Protein AF-A0A2T5D9C4-F1 (afdb_monomer)

Radius of gyration: 13.17 Å; Cα contacts (8 Å, |Δi|>4): 40; chains: 1; bounding box: 30×32×32 Å

Foldseek 3Di:
DDLVVLLVLLLVLLVVVVVVDPPVPDFLVSSCVSSVHDSVSVVVQAVTVVRSVVVNVVVVVVVVVVVVPPD

Organism: Enterococcus mundtii (NCBI:txid53346)

Secondary structure (DSSP, 8-state):
--HHHHHHHHHHHHHHHHHHS-GGG--HHHHHHHHT--HHHHHTT-SSHHHHHHHHHHHHHHHHHHHTT--

Nearest PDB structures (foldseek):
  3qkx-assembly1_A  TM=8.494E-01  e=4.857E-03  Haemophilus influenzae
  2jj7-assembly1_A  TM=8.996E-01  e=2.616E-02  Bacillus cereus
  3vuq-assembly1_A  TM=8.061E-01  e=1.166E-02  Thermus thermophilus HB8
  2jj7-assembly1_B  TM=9.180E-01  e=3.202E-02  Bacillus cereus
  3bni-assembly1_A  TM=9.228E-01  e=3.918E-02  Streptomyces coelicolor A3(2)

Sequence (71 aa):
M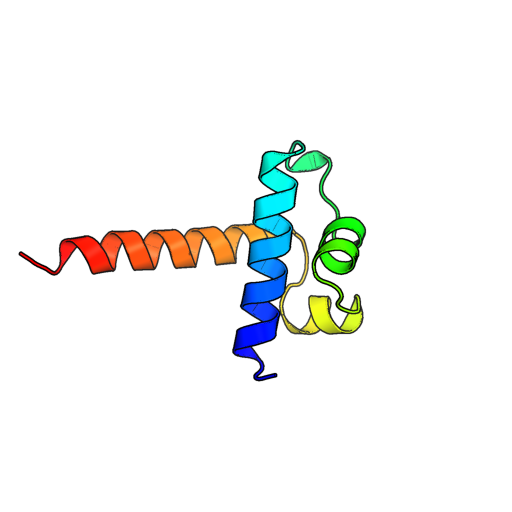SNHDVKKIIENAFLRLLQERSYEQITVSTIVENAFVSRTTFYNYFKNKDDVLLSVLDDFYQNLISSKKRI

Solvent-accessible surface area (backbone atoms only — not comparable to full-atom values): 4187 Å² total; per-residue (Å²): 132,57,78,70,54,55,55,52,41,44,45,53,26,44,54,54,48,56,76,76,44,59,72,85,79,59,46,65,67,62,32,28,64,66,38,75,48,50,68,71,61,46,56,75,76,31,92,51,65,64,52,43,52,51,49,51,50,51,54,51,51,52,52,54,56,59,63,68,70,79,117

pLDDT: mean 92.2, std 12.96, range [41.91, 98.62]

InterPro domains:
  IPR001647 DNA-binding HTH domain, TetR-type [PF00440] (15-55)
  IPR001647 DNA-binding HTH domain, TetR-type [PR00455] (10-23)
  IPR001647 DNA-binding HTH domain, TetR-type [PR00455] (31-54)
  IPR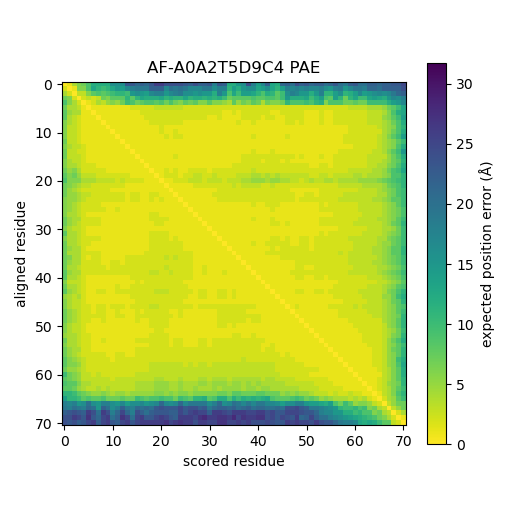001647 DNA-binding HTH domain, TetR-type [PS50977] (4-64)
  IPR009057 Homedomain-like superfamily [SSF46689] (5-65)
  IPR023772 DNA-binding HTH domain, TetR-type, conserved site [PS01081] (22-53)
  IPR050624 Nucleoid occlusion factor SlmA/HTH-type transcriptional regulator [PTHR43479] (7-70)

Structure (mmCIF, N/CA/C/O backbone):
data_AF-A0A2T5D9C4-F1
#
_entry.id   AF-A0A2T5D9C4-F1
#
loop_
_atom_site.group_PDB
_atom_site.id
_atom_site.type_symbol
_atom_site.label_atom_id
_atom_site.label_alt_id
_atom_site.label_comp_id
_atom_site.label_asym_id
_atom_site.label_entity_id
_atom_site.label_seq_id
_atom_site.pdbx_PDB_ins_code
_atom_site.Cartn_x
_atom_site.Cartn_y
_atom_site.Cartn_z
_atom_site.occupancy
_atom_site.B_iso_or_equiv
_atom_site.auth_seq_id
_atom_site.auth_comp_id
_atom_site.auth_asym_id
_atom_site.auth_atom_id
_atom_site.pdbx_PDB_model_num
ATOM 1 N N . MET A 1 1 ? 10.589 -15.698 -0.639 1.00 53.47 1 MET A N 1
ATOM 2 C CA . MET A 1 1 ? 9.357 -15.054 -0.139 1.00 53.47 1 MET A CA 1
ATOM 3 C C . MET A 1 1 ? 8.219 -15.571 -0.992 1.00 53.47 1 MET A C 1
ATOM 5 O O . MET A 1 1 ? 8.364 -15.573 -2.211 1.00 53.47 1 MET A O 1
ATOM 9 N N . SER A 1 2 ? 7.171 -16.113 -0.385 1.00 65.69 2 SER A N 1
ATOM 10 C CA . SER A 1 2 ? 5.986 -16.559 -1.121 1.00 65.69 2 SER A CA 1
ATOM 11 C C . SER A 1 2 ? 5.194 -15.342 -1.624 1.00 65.69 2 SER A C 1
ATOM 13 O O . SER A 1 2 ? 5.330 -14.249 -1.072 1.00 65.69 2 SER A O 1
ATOM 15 N N . ASN A 1 3 ? 4.354 -15.510 -2.654 1.00 65.50 3 ASN A N 1
ATOM 16 C CA . ASN A 1 3 ? 3.523 -14.406 -3.161 1.00 65.50 3 ASN A CA 1
ATOM 17 C C . ASN A 1 3 ? 2.633 -13.791 -2.060 1.00 65.50 3 ASN A C 1
ATOM 19 O O . ASN A 1 3 ? 2.386 -12.589 -2.039 1.00 65.50 3 ASN A O 1
ATOM 23 N N . HIS A 1 4 ? 2.187 -14.603 -1.101 1.00 71.50 4 HIS A N 1
ATOM 24 C CA . HIS A 1 4 ? 1.371 -14.144 0.020 1.00 71.50 4 HIS A CA 1
ATOM 25 C C . HIS A 1 4 ? 2.133 -13.188 0.960 1.00 71.50 4 HIS A C 1
ATOM 27 O O . HIS A 1 4 ? 1.552 -12.236 1.483 1.00 71.50 4 HIS A O 1
ATOM 33 N N . ASP A 1 5 ? 3.443 -13.386 1.130 1.00 88.62 5 ASP A N 1
ATOM 34 C CA . ASP A 1 5 ? 4.259 -12.580 2.046 1.00 88.62 5 ASP A CA 1
ATOM 35 C C . ASP A 1 5 ? 4.400 -11.134 1.557 1.00 88.62 5 ASP A C 1
ATOM 37 O O . ASP A 1 5 ? 4.338 -10.194 2.346 1.00 88.62 5 ASP A O 1
ATOM 41 N N . VAL A 1 6 ? 4.539 -10.939 0.242 1.00 94.62 6 VAL A N 1
ATOM 42 C CA . VAL A 1 6 ? 4.714 -9.606 -0.355 1.00 94.62 6 VAL A CA 1
ATOM 43 C C . VAL A 1 6 ? 3.443 -8.771 -0.230 1.00 94.62 6 VAL A C 1
ATOM 45 O O . VAL A 1 6 ? 3.519 -7.595 0.131 1.00 94.62 6 VAL A O 1
ATOM 48 N N . LYS A 1 7 ? 2.274 -9.385 -0.455 1.00 96.31 7 LYS A N 1
ATOM 49 C CA . LYS A 1 7 ? 0.972 -8.736 -0.258 1.00 96.31 7 LYS A CA 1
ATOM 50 C C . LYS A 1 7 ? 0.862 -8.158 1.160 1.00 96.31 7 LYS A C 1
ATOM 52 O O . LYS A 1 7 ? 0.597 -6.969 1.326 1.00 96.31 7 LYS A O 1
ATOM 57 N N . LYS A 1 8 ? 1.174 -8.975 2.172 1.00 96.56 8 LYS A N 1
ATOM 58 C CA . LYS A 1 8 ? 1.144 -8.580 3.589 1.00 96.56 8 LYS A CA 1
ATOM 59 C C . LYS A 1 8 ? 2.167 -7.499 3.931 1.00 96.56 8 LYS A C 1
ATOM 61 O O . LYS A 1 8 ? 1.887 -6.631 4.754 1.00 96.56 8 LYS A O 1
ATOM 66 N N . ILE A 1 9 ? 3.351 -7.525 3.321 1.00 97.81 9 ILE A N 1
ATOM 67 C CA . ILE A 1 9 ? 4.366 -6.477 3.514 1.00 97.81 9 ILE A CA 1
ATOM 68 C C . ILE A 1 9 ? 3.842 -5.121 3.030 1.00 97.81 9 ILE A C 1
ATOM 70 O O . ILE A 1 9 ? 3.960 -4.131 3.754 1.00 97.81 9 ILE A O 1
ATOM 74 N N . ILE A 1 10 ? 3.215 -5.086 1.852 1.00 98.44 10 ILE A N 1
ATOM 75 C CA . ILE A 1 10 ? 2.629 -3.865 1.286 1.00 98.44 10 ILE A CA 1
ATOM 76 C C . ILE A 1 10 ? 1.482 -3.347 2.168 1.00 98.44 10 ILE A C 1
ATOM 78 O O . ILE A 1 10 ? 1.465 -2.163 2.502 1.00 98.44 10 ILE A O 1
ATOM 82 N N . GLU A 1 11 ? 0.567 -4.221 2.602 1.00 98.12 11 GLU A N 1
ATOM 83 C CA . GLU A 1 11 ? -0.539 -3.865 3.509 1.00 98.12 11 GLU A CA 1
ATOM 84 C C . GLU A 1 11 ? -0.033 -3.280 4.834 1.00 98.12 11 GLU A C 1
ATOM 86 O O . GLU A 1 11 ? -0.512 -2.242 5.289 1.00 98.12 11 GLU A O 1
ATOM 91 N N . ASN A 1 12 ? 0.986 -3.900 5.434 1.00 98.00 12 ASN A N 1
ATOM 92 C CA . ASN A 1 12 ? 1.575 -3.420 6.681 1.00 98.00 12 ASN A CA 1
ATOM 93 C C . ASN A 1 12 ? 2.289 -2.073 6.511 1.00 98.00 12 ASN A C 1
ATOM 95 O O . ASN A 1 12 ? 2.230 -1.238 7.412 1.00 98.00 12 ASN A O 1
ATOM 99 N N . ALA A 1 13 ? 2.976 -1.842 5.389 1.00 98.38 13 ALA A N 1
ATOM 100 C CA . ALA A 1 13 ? 3.580 -0.542 5.098 1.00 98.38 13 ALA A CA 1
ATOM 101 C C . ALA A 1 13 ? 2.507 0.543 4.923 1.00 98.38 13 ALA A C 1
ATOM 103 O O . ALA A 1 13 ? 2.635 1.637 5.470 1.00 98.38 13 ALA A O 1
ATOM 104 N N . PHE A 1 14 ? 1.419 0.221 4.222 1.00 98.56 14 PHE A N 1
ATOM 105 C CA . PHE A 1 14 ? 0.279 1.118 4.053 1.00 98.56 14 PHE A CA 1
ATOM 106 C C . PHE A 1 14 ? -0.397 1.467 5.390 1.00 98.56 14 PHE A C 1
ATOM 108 O O . PHE A 1 14 ? -0.644 2.642 5.657 1.00 98.56 14 PHE A O 1
ATOM 115 N N . LEU A 1 15 ? -0.615 0.482 6.268 1.00 98.25 15 LEU A N 1
ATOM 116 C CA . LEU A 1 15 ? -1.162 0.699 7.613 1.00 98.25 15 LEU A CA 1
ATOM 117 C C . LEU A 1 15 ? -0.271 1.595 8.483 1.00 98.25 15 LEU A C 1
ATOM 119 O O . LEU A 1 15 ? -0.793 2.457 9.185 1.00 98.25 15 LEU A O 1
ATOM 123 N N . ARG A 1 16 ? 1.059 1.436 8.423 1.00 98.31 16 ARG A N 1
ATOM 124 C CA . ARG A 1 16 ? 1.993 2.338 9.125 1.00 98.31 16 ARG A CA 1
ATOM 125 C C . ARG A 1 16 ? 1.881 3.767 8.606 1.00 98.31 16 ARG A C 1
ATOM 127 O O . ARG A 1 16 ? 1.780 4.694 9.397 1.00 98.31 16 ARG A O 1
ATOM 134 N N . LEU A 1 17 ? 1.823 3.945 7.286 1.00 98.44 17 LEU A N 1
ATOM 135 C CA . LEU A 1 17 ? 1.658 5.272 6.693 1.00 98.44 17 LEU A CA 1
ATOM 136 C C . LEU A 1 17 ? 0.345 5.935 7.133 1.00 98.44 17 LEU A C 1
ATOM 138 O O . LEU A 1 17 ? 0.353 7.122 7.443 1.00 98.44 17 LEU A O 1
ATOM 142 N N . LEU A 1 18 ? -0.751 5.178 7.237 1.00 98.06 18 LEU A N 1
ATOM 143 C CA . LEU A 1 18 ? -2.035 5.682 7.744 1.00 98.06 18 LEU A CA 1
ATOM 144 C C . LEU A 1 18 ? -1.987 6.150 9.208 1.00 98.06 18 LEU A C 1
ATOM 146 O O . LEU A 1 18 ? -2.818 6.962 9.605 1.00 98.06 18 LEU A O 1
ATOM 150 N N . GLN A 1 19 ? -1.040 5.663 10.014 1.00 97.56 19 GLN A N 1
ATOM 151 C CA . GLN A 1 19 ? -0.842 6.154 11.384 1.00 97.56 19 GLN A CA 1
ATOM 152 C C . GLN A 1 19 ? -0.131 7.514 11.423 1.00 97.56 19 GLN A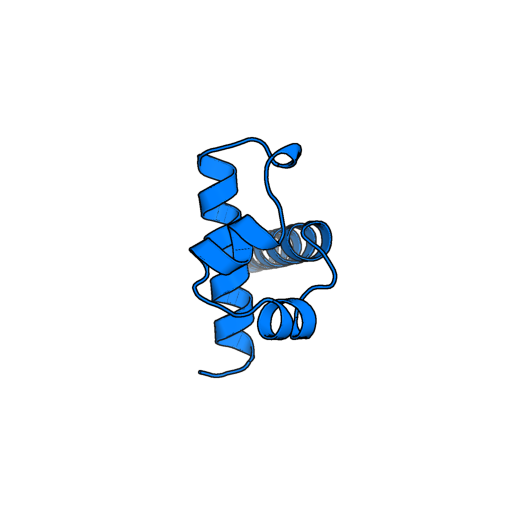 C 1
ATOM 154 O O . GLN A 1 19 ? -0.254 8.239 12.406 1.00 97.56 19 GLN A O 1
ATOM 159 N N . GLU A 1 20 ? 0.611 7.862 10.372 1.00 97.44 20 GLU A N 1
ATOM 160 C CA . GLU A 1 20 ? 1.456 9.060 10.325 1.00 97.44 20 GLU A CA 1
ATOM 161 C C . GLU A 1 20 ? 0.829 10.222 9.550 1.00 97.44 20 GLU A C 1
ATOM 163 O O . GLU A 1 20 ? 1.165 11.380 9.799 1.00 97.44 20 GLU A O 1
ATOM 168 N N . ARG A 1 21 ? -0.019 9.931 8.556 1.00 96.75 21 ARG A N 1
ATOM 169 C CA . ARG A 1 21 ? -0.528 10.932 7.608 1.00 96.75 21 ARG A CA 1
ATOM 170 C C . ARG A 1 21 ? -1.898 10.556 7.050 1.00 96.75 21 ARG A C 1
ATOM 172 O O . ARG A 1 21 ? -2.307 9.398 7.119 1.00 96.75 21 ARG A O 1
ATOM 179 N N . SER A 1 22 ? -2.603 11.533 6.474 1.00 97.88 22 SER A N 1
ATOM 180 C CA . SER A 1 22 ? -3.929 11.281 5.900 1.00 97.88 22 SER A CA 1
ATOM 181 C C . SER A 1 22 ? -3.837 10.375 4.669 1.00 97.88 22 SER A C 1
ATOM 183 O O . SER A 1 22 ? -2.832 10.362 3.952 1.00 97.88 22 SER A O 1
ATOM 185 N N . TYR A 1 23 ? -4.906 9.629 4.395 1.00 98.06 23 TYR A N 1
ATOM 186 C CA . TYR A 1 23 ? -4.978 8.712 3.257 1.00 98.06 23 TYR A CA 1
ATOM 187 C C . TYR A 1 23 ? -4.704 9.407 1.911 1.00 98.06 23 TYR A C 1
ATOM 189 O O . TYR A 1 23 ? -4.059 8.842 1.023 1.00 98.06 23 TYR A O 1
ATOM 197 N N . GLU A 1 24 ? -5.144 10.655 1.756 1.00 98.12 24 GLU A N 1
ATOM 198 C CA . GLU A 1 24 ? -4.953 11.466 0.551 1.00 98.12 24 GLU A CA 1
ATOM 199 C C . GLU A 1 24 ? -3.466 11.714 0.276 1.00 98.12 24 GLU A C 1
ATOM 201 O O . GLU A 1 24 ? -3.048 11.670 -0.881 1.00 98.12 24 GLU A O 1
ATOM 206 N N . GLN A 1 25 ? -2.661 11.891 1.330 1.00 98.25 25 GLN A N 1
ATOM 207 C CA . GLN A 1 25 ? -1.217 12.133 1.249 1.00 98.25 25 GLN A CA 1
ATOM 208 C C . GLN A 1 25 ? -0.410 10.867 0.924 1.00 98.25 25 GLN A C 1
ATOM 210 O O . GLN A 1 25 ? 0.764 10.955 0.558 1.00 98.25 25 GLN A O 1
ATOM 215 N N . ILE A 1 26 ? -1.012 9.684 1.057 1.00 98.56 26 ILE A N 1
ATOM 216 C CA . ILE A 1 26 ? -0.359 8.414 0.742 1.00 98.56 26 ILE A CA 1
ATOM 217 C C . ILE A 1 26 ? -0.383 8.187 -0.771 1.00 98.56 26 ILE A C 1
ATOM 219 O O . ILE A 1 26 ? -1.419 8.309 -1.432 1.00 98.56 26 ILE A O 1
ATOM 223 N N . THR A 1 27 ? 0.769 7.805 -1.318 1.00 98.62 27 THR A N 1
ATOM 224 C CA . THR A 1 27 ? 0.955 7.461 -2.733 1.00 98.62 27 THR A CA 1
ATOM 225 C C . THR A 1 27 ? 1.534 6.056 -2.878 1.00 98.62 27 THR A C 1
ATOM 227 O O . THR A 1 27 ? 2.140 5.523 -1.947 1.00 98.62 27 THR A O 1
ATOM 230 N N . VAL A 1 28 ? 1.420 5.467 -4.072 1.00 98.50 28 VAL A N 1
ATOM 231 C CA . VAL A 1 28 ? 2.092 4.193 -4.381 1.00 98.50 28 VAL A CA 1
ATOM 232 C C . VAL A 1 28 ? 3.599 4.299 -4.127 1.00 98.50 28 VAL A C 1
ATOM 234 O O . VAL A 1 28 ? 4.169 3.388 -3.542 1.00 98.50 28 VAL A O 1
ATOM 237 N N . SER A 1 29 ? 4.235 5.425 -4.474 1.00 98.56 29 SER A N 1
ATOM 238 C CA . SER A 1 29 ? 5.665 5.669 -4.220 1.00 98.56 29 SER A CA 1
ATOM 239 C C . SER A 1 29 ? 6.022 5.523 -2.744 1.00 98.56 29 SER A C 1
ATOM 241 O O . SER A 1 29 ? 6.880 4.719 -2.396 1.00 98.56 29 SER A O 1
ATOM 243 N N . THR A 1 30 ? 5.299 6.229 -1.871 1.00 98.44 30 THR A N 1
ATOM 244 C CA . THR A 1 30 ? 5.561 6.180 -0.429 1.00 98.44 30 THR A CA 1
ATOM 245 C C . THR A 1 30 ? 5.305 4.788 0.141 1.00 98.44 30 THR A C 1
ATOM 247 O O . THR A 1 30 ? 6.038 4.349 1.022 1.00 98.44 30 THR A O 1
ATOM 250 N N . ILE A 1 31 ? 4.307 4.060 -0.378 1.00 98.56 31 ILE A N 1
ATOM 251 C CA . ILE A 1 31 ? 4.033 2.682 0.050 1.00 98.56 31 ILE A CA 1
ATOM 252 C C . ILE A 1 31 ? 5.202 1.769 -0.320 1.00 98.56 31 ILE A C 1
ATOM 254 O O . ILE A 1 31 ? 5.701 1.053 0.544 1.00 98.56 31 ILE A O 1
ATOM 258 N N . VAL A 1 32 ? 5.659 1.792 -1.577 1.00 98.38 32 VAL A N 1
ATOM 259 C CA . VAL A 1 32 ? 6.716 0.874 -2.034 1.00 98.38 32 VAL A CA 1
ATOM 260 C C . VAL A 1 32 ? 8.072 1.164 -1.394 1.00 98.38 32 VAL A C 1
ATOM 262 O O . VAL A 1 32 ? 8.812 0.224 -1.110 1.00 98.38 32 VAL A O 1
ATOM 265 N N . GLU A 1 33 ? 8.359 2.433 -1.093 1.00 98.25 33 GLU A N 1
ATOM 266 C CA . GLU A 1 33 ? 9.541 2.848 -0.328 1.00 98.25 33 GLU A CA 1
ATOM 267 C C . GLU A 1 33 ? 9.523 2.263 1.091 1.00 98.25 33 GLU A C 1
ATOM 269 O O . GLU A 1 33 ? 10.510 1.677 1.525 1.00 98.25 33 GLU A O 1
ATOM 274 N N . ASN A 1 34 ? 8.384 2.342 1.787 1.00 98.00 34 ASN A N 1
ATOM 275 C CA . ASN A 1 34 ? 8.240 1.824 3.154 1.00 98.00 34 ASN A CA 1
ATOM 276 C C . ASN A 1 34 ? 8.093 0.294 3.215 1.00 98.00 34 ASN A C 1
ATOM 278 O O . ASN A 1 34 ? 8.393 -0.325 4.234 1.00 98.00 34 ASN A O 1
ATOM 282 N N . ALA A 1 35 ? 7.630 -0.324 2.129 1.00 97.62 35 ALA A N 1
ATOM 283 C CA . ALA A 1 35 ? 7.528 -1.772 1.981 1.00 97.62 35 ALA A CA 1
ATOM 284 C C . ALA A 1 35 ? 8.838 -2.422 1.501 1.00 97.62 35 ALA A C 1
ATOM 286 O O . ALA A 1 35 ? 8.932 -3.648 1.514 1.00 97.62 35 ALA A O 1
ATOM 287 N N 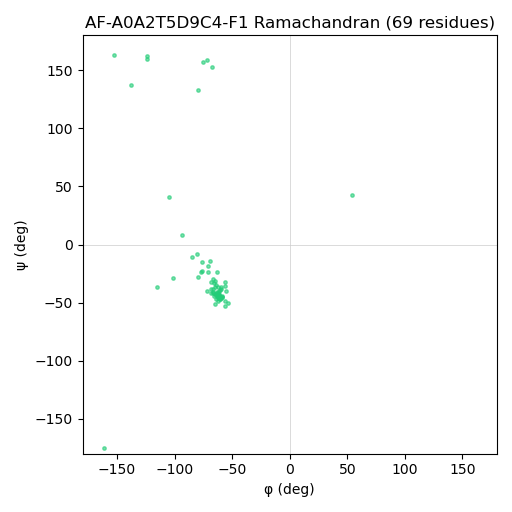. PHE A 1 36 ? 9.830 -1.633 1.070 1.00 97.25 36 PHE A N 1
ATOM 288 C CA . PHE A 1 36 ? 11.077 -2.109 0.458 1.00 97.25 36 PHE A CA 1
ATOM 289 C C . PHE A 1 36 ? 10.843 -3.039 -0.746 1.00 97.25 36 PHE A C 1
ATOM 291 O O . PHE A 1 36 ? 11.512 -4.061 -0.913 1.00 97.25 36 PHE A O 1
ATOM 298 N N . VAL A 1 37 ? 9.886 -2.679 -1.607 1.00 97.00 37 VAL A N 1
ATOM 299 C CA . VAL A 1 37 ? 9.565 -3.417 -2.841 1.00 97.00 37 VAL A CA 1
ATOM 300 C C . VAL A 1 37 ? 9.660 -2.513 -4.065 1.00 97.00 37 VAL A C 1
ATOM 302 O O . VAL A 1 37 ? 9.586 -1.292 -3.972 1.00 97.00 37 VAL A O 1
ATOM 305 N N . SER A 1 38 ? 9.803 -3.103 -5.253 1.00 97.69 38 SER A N 1
ATOM 306 C CA . SER A 1 38 ? 9.738 -2.328 -6.495 1.00 97.69 38 SER A CA 1
ATOM 307 C C . SER A 1 38 ? 8.292 -1.941 -6.839 1.00 97.69 38 SER A C 1
ATOM 309 O O . SER A 1 38 ? 7.344 -2.631 -6.455 1.00 97.69 38 SER A O 1
ATOM 311 N N . ARG A 1 39 ? 8.100 -0.884 -7.643 1.00 97.75 39 ARG A N 1
ATOM 312 C CA . ARG A 1 39 ? 6.774 -0.557 -8.203 1.00 97.75 39 ARG A CA 1
ATOM 313 C C . ARG A 1 39 ? 6.213 -1.691 -9.060 1.00 97.75 39 ARG A C 1
ATOM 315 O O . ARG A 1 39 ? 5.026 -1.969 -8.976 1.00 97.75 39 ARG A O 1
ATOM 322 N N . THR A 1 40 ? 7.054 -2.373 -9.839 1.00 97.69 40 THR A N 1
ATOM 323 C CA . THR A 1 40 ? 6.644 -3.555 -10.615 1.00 97.69 40 THR A CA 1
ATOM 324 C C . THR A 1 40 ? 6.101 -4.641 -9.695 1.00 97.69 40 THR A C 1
ATOM 326 O O . THR A 1 40 ? 5.036 -5.191 -9.945 1.00 97.69 40 THR A O 1
ATOM 329 N N . THR A 1 41 ? 6.795 -4.901 -8.585 1.00 96.50 41 THR A N 1
ATOM 330 C CA . THR A 1 41 ? 6.334 -5.839 -7.561 1.00 96.50 41 THR A CA 1
ATOM 331 C C . THR A 1 41 ? 4.994 -5.397 -6.987 1.00 96.50 41 THR A C 1
ATOM 333 O O . THR A 1 41 ? 4.103 -6.226 -6.915 1.00 96.50 41 THR A O 1
ATOM 336 N N . PHE A 1 42 ? 4.813 -4.119 -6.640 1.00 98.25 42 PHE A N 1
ATOM 337 C CA . PHE A 1 42 ? 3.525 -3.601 -6.163 1.00 98.25 42 PHE A CA 1
ATOM 338 C C . PHE A 1 42 ? 2.393 -3.848 -7.164 1.00 98.25 42 PHE A C 1
ATOM 340 O O . PHE A 1 42 ? 1.362 -4.405 -6.790 1.00 98.25 42 PHE A O 1
ATOM 347 N N . TYR A 1 43 ? 2.610 -3.511 -8.438 1.00 97.56 43 TYR A N 1
ATOM 348 C CA . TYR A 1 43 ? 1.595 -3.652 -9.482 1.00 9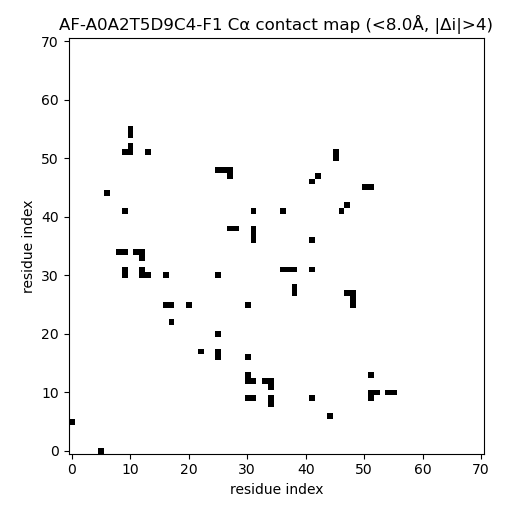7.56 43 TYR A CA 1
ATOM 349 C C . TYR A 1 43 ? 1.260 -5.106 -9.841 1.00 97.56 43 TYR A C 1
ATOM 351 O O . TYR A 1 43 ? 0.213 -5.351 -10.436 1.00 97.56 43 TYR A O 1
ATOM 359 N N . ASN A 1 44 ? 2.074 -6.081 -9.422 1.00 96.75 44 ASN A N 1
ATOM 360 C CA . ASN A 1 44 ? 1.705 -7.497 -9.499 1.00 96.75 44 ASN A CA 1
ATOM 361 C C . ASN A 1 44 ? 0.605 -7.887 -8.491 1.00 96.75 44 ASN A C 1
ATOM 363 O O . ASN A 1 44 ? -0.022 -8.929 -8.670 1.00 96.75 44 ASN A O 1
ATOM 367 N N . TYR A 1 45 ? 0.377 -7.086 -7.442 1.00 97.06 45 TYR A N 1
ATOM 368 C CA . TYR A 1 45 ? -0.612 -7.362 -6.388 1.00 97.06 45 TYR A CA 1
ATOM 369 C C . TYR A 1 45 ? -1.754 -6.348 -6.343 1.00 97.06 45 TYR A C 1
ATOM 371 O O . TYR A 1 45 ? -2.886 -6.732 -6.064 1.00 97.06 45 TYR A O 1
ATOM 379 N N . PHE A 1 46 ? -1.472 -5.070 -6.604 1.00 98.12 46 PHE A N 1
ATOM 380 C CA . PHE A 1 46 ? -2.424 -3.973 -6.425 1.00 98.12 46 PHE A CA 1
ATOM 381 C C . PHE A 1 46 ? -2.344 -2.990 -7.590 1.00 98.12 46 PHE A C 1
ATOM 383 O O . PHE A 1 46 ? -1.251 -2.605 -8.003 1.00 98.12 46 PHE A O 1
ATOM 390 N N . LYS A 1 47 ? -3.483 -2.523 -8.107 1.00 98.19 47 LYS A N 1
ATOM 391 C CA . LYS A 1 47 ? -3.500 -1.551 -9.214 1.00 98.19 47 LYS A CA 1
ATOM 392 C C . LYS A 1 47 ? -3.245 -0.127 -8.727 1.00 98.19 47 LYS A C 1
ATOM 394 O O . LYS A 1 47 ? -2.751 0.699 -9.488 1.00 98.19 47 LYS A O 1
ATOM 399 N N . ASN A 1 48 ? -3.599 0.178 -7.482 1.00 98.44 48 ASN A N 1
ATOM 400 C CA . ASN A 1 48 ? -3.460 1.495 -6.858 1.00 98.44 48 ASN A CA 1
ATOM 401 C C . ASN A 1 48 ? -3.533 1.369 -5.319 1.00 98.44 48 ASN A C 1
ATOM 403 O O . ASN A 1 48 ? -3.565 0.264 -4.782 1.00 98.44 48 ASN A O 1
ATOM 407 N N . LYS A 1 49 ? -3.530 2.499 -4.597 1.00 98.06 49 LYS A N 1
ATOM 408 C CA . LYS A 1 49 ? -3.619 2.513 -3.124 1.00 98.06 49 LYS A CA 1
ATOM 409 C C . LYS A 1 49 ? -5.002 2.115 -2.586 1.00 98.06 49 LYS A C 1
ATOM 411 O O . LYS A 1 49 ? -5.097 1.666 -1.448 1.00 98.06 49 LYS A O 1
ATOM 416 N N . ASP A 1 50 ? -6.051 2.274 -3.382 1.00 98.50 50 ASP A N 1
ATOM 417 C CA . ASP A 1 50 ? -7.434 1.958 -3.019 1.00 98.50 50 ASP A CA 1
ATOM 418 C C . ASP A 1 50 ? -7.603 0.436 -2.953 1.00 98.50 50 ASP A C 1
ATOM 420 O O . ASP A 1 50 ? -8.181 -0.079 -2.001 1.00 98.50 50 ASP A O 1
ATOM 424 N N . ASP A 1 51 ? -6.986 -0.296 -3.886 1.00 98.56 51 ASP A N 1
ATOM 425 C CA . ASP A 1 51 ? -6.921 -1.761 -3.849 1.00 98.56 51 ASP A CA 1
ATOM 426 C C . ASP A 1 51 ? -6.219 -2.272 -2.575 1.00 98.56 51 ASP A C 1
ATOM 428 O O . ASP A 1 51 ? -6.624 -3.286 -2.004 1.00 98.56 51 ASP A O 1
ATOM 432 N N . VAL A 1 52 ? -5.183 -1.567 -2.096 1.00 98.44 52 VAL A N 1
ATOM 433 C CA . VAL A 1 52 ? -4.506 -1.912 -0.830 1.00 98.44 52 VAL A CA 1
ATOM 434 C C . VAL A 1 52 ? -5.454 -1.709 0.350 1.00 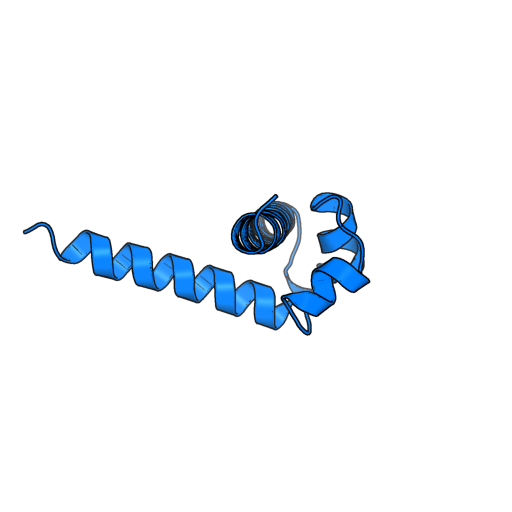98.44 52 VAL A C 1
ATOM 436 O O . VAL A 1 52 ? -5.548 -2.577 1.217 1.00 98.44 52 VAL A O 1
ATOM 439 N N . LEU A 1 53 ? -6.185 -0.591 0.371 1.00 98.38 53 LEU A N 1
ATOM 440 C CA . LEU A 1 53 ? -7.173 -0.302 1.408 1.00 98.38 53 LEU A CA 1
ATOM 441 C C . LEU A 1 53 ? -8.282 -1.360 1.441 1.00 98.38 53 LEU A C 1
ATOM 443 O O . LEU A 1 53 ? -8.593 -1.869 2.516 1.00 98.38 53 LEU A O 1
ATOM 447 N N . LEU A 1 54 ? -8.842 -1.720 0.284 1.00 98.25 54 LEU A N 1
ATOM 448 C CA . LEU A 1 54 ? -9.867 -2.761 0.183 1.00 98.25 54 LEU A CA 1
ATOM 449 C C . LEU A 1 54 ? -9.358 -4.097 0.723 1.00 98.25 54 LEU A C 1
ATOM 451 O O . LEU A 1 54 ? -10.037 -4.729 1.524 1.00 98.25 54 LEU A O 1
ATOM 455 N N . SER A 1 55 ? -8.130 -4.476 0.372 1.00 97.50 55 SER A N 1
ATOM 456 C CA . SER A 1 55 ? -7.523 -5.713 0.862 1.00 97.50 55 SER A CA 1
ATOM 457 C C . SER A 1 55 ? -7.368 -5.740 2.385 1.00 97.50 55 SER A C 1
ATOM 459 O O . SER A 1 55 ? -7.713 -6.726 3.034 1.00 97.50 55 SER A O 1
ATOM 461 N N . VAL A 1 56 ? -6.912 -4.630 2.974 1.00 96.75 56 VAL A N 1
ATOM 462 C CA . VAL A 1 56 ? -6.816 -4.476 4.433 1.00 96.75 56 VAL A CA 1
ATOM 463 C C . VAL A 1 56 ? -8.191 -4.588 5.100 1.00 96.75 56 VAL A C 1
ATOM 465 O O . VAL A 1 56 ? -8.317 -5.234 6.143 1.00 96.75 56 VAL A O 1
ATOM 468 N N . LEU A 1 57 ? -9.221 -3.967 4.517 1.00 96.56 57 LEU A N 1
ATOM 469 C CA . LEU A 1 57 ? -10.589 -4.024 5.037 1.00 96.56 57 LEU A CA 1
ATOM 470 C C . LEU A 1 57 ? -11.178 -5.433 4.940 1.00 96.56 57 LEU A C 1
ATOM 472 O O . LEU A 1 57 ? -11.806 -5.884 5.898 1.00 96.56 57 LEU A O 1
ATOM 476 N N . ASP A 1 58 ? -10.936 -6.138 3.836 1.00 95.94 58 ASP A N 1
ATOM 477 C CA . ASP A 1 58 ? -11.360 -7.525 3.655 1.00 95.94 58 ASP A CA 1
ATOM 478 C C . ASP A 1 58 ? -10.724 -8.428 4.714 1.00 95.94 58 ASP A C 1
ATOM 480 O O . ASP A 1 58 ? -11.427 -9.187 5.383 1.00 95.94 58 ASP A O 1
ATOM 484 N N . ASP A 1 59 ? -9.417 -8.302 4.946 1.00 92.31 59 ASP A N 1
ATOM 485 C CA . ASP A 1 59 ? -8.728 -9.076 5.979 1.00 92.31 59 ASP A CA 1
ATOM 486 C C . ASP A 1 59 ? -9.257 -8.765 7.383 1.00 92.31 59 ASP A C 1
ATOM 488 O O . ASP A 1 59 ? -9.476 -9.671 8.193 1.00 92.31 59 ASP A O 1
ATOM 492 N N . PHE A 1 60 ? -9.510 -7.489 7.682 1.00 92.44 60 PHE A N 1
ATOM 493 C CA . PHE A 1 60 ? -10.125 -7.089 8.944 1.00 92.44 60 PHE A CA 1
ATOM 494 C C . PHE A 1 60 ? -11.530 -7.688 9.105 1.00 92.44 60 PHE A C 1
ATOM 496 O O . PHE A 1 60 ? -11.852 -8.238 10.161 1.00 92.44 60 PHE A O 1
ATOM 503 N N . TYR A 1 61 ? -12.346 -7.642 8.052 1.00 93.94 61 TYR A N 1
ATOM 504 C CA . TYR A 1 61 ? -13.700 -8.188 8.043 1.00 93.94 61 TYR A CA 1
ATOM 505 C C . TYR A 1 61 ? -13.709 -9.709 8.237 1.00 93.94 61 TYR A C 1
ATOM 507 O O . TYR A 1 61 ? -14.470 -10.224 9.063 1.00 93.94 61 TYR A O 1
ATOM 515 N N . GLN A 1 62 ? -12.816 -10.434 7.556 1.00 92.12 62 GLN A N 1
ATOM 516 C CA . GLN A 1 62 ? -12.674 -11.882 7.729 1.00 92.12 62 GLN A CA 1
ATOM 517 C C . GLN A 1 62 ? -12.238 -12.247 9.150 1.00 92.12 62 GLN A C 1
ATOM 519 O O . GLN A 1 62 ? -12.789 -13.181 9.742 1.00 92.12 62 GLN A O 1
ATOM 524 N N . ASN A 1 63 ? -11.307 -11.490 9.735 1.00 90.62 63 ASN A N 1
ATOM 525 C CA . ASN A 1 63 ? -10.892 -11.682 11.125 1.00 90.62 63 ASN A CA 1
ATOM 526 C C . ASN A 1 63 ? -12.046 -11.422 12.103 1.00 90.62 63 ASN A C 1
ATOM 528 O O . ASN A 1 63 ? -12.261 -12.203 13.036 1.00 90.62 63 ASN A O 1
ATOM 532 N N . LEU A 1 64 ? -12.834 -10.371 11.860 1.00 91.56 64 LEU A N 1
ATOM 533 C CA . LEU A 1 64 ? -13.989 -10.022 12.682 1.00 91.56 64 LEU A CA 1
ATOM 534 C C . LEU A 1 64 ? -15.046 -11.136 12.663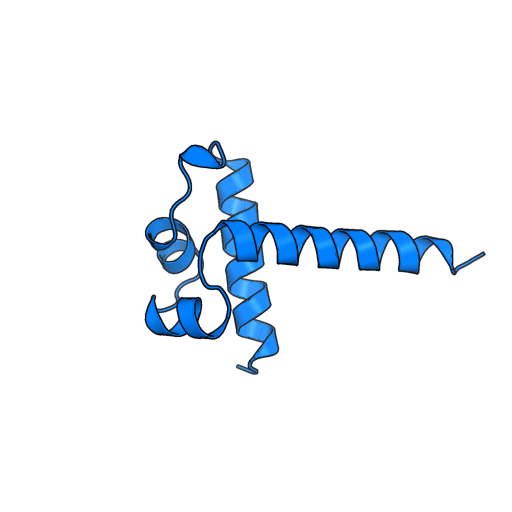 1.00 91.56 64 LEU A C 1
ATOM 536 O O . LEU A 1 64 ? -15.486 -11.578 13.726 1.00 91.56 64 LEU A O 1
ATOM 540 N N . ILE A 1 65 ? -15.419 -11.643 11.484 1.00 93.06 65 ILE A N 1
ATOM 541 C CA . ILE A 1 65 ? -16.407 -12.730 11.371 1.00 93.06 65 ILE A CA 1
ATOM 542 C C . ILE A 1 65 ? -15.869 -14.031 11.971 1.00 93.06 65 ILE A C 1
ATOM 544 O O . ILE A 1 65 ? -16.594 -14.729 12.684 1.00 93.06 65 ILE A O 1
ATOM 548 N N . SER A 1 66 ? -14.597 -14.348 11.727 1.00 88.69 66 SER A N 1
ATOM 549 C CA . SER A 1 66 ? -13.971 -15.575 12.232 1.00 88.69 66 SER A CA 1
ATOM 550 C C . SER A 1 66 ? -13.881 -15.594 13.761 1.00 88.69 66 SER A C 1
ATOM 552 O O . SER A 1 66 ? -14.024 -16.654 14.371 1.00 88.69 66 SER A O 1
ATOM 554 N N . SER A 1 67 ? -13.729 -14.428 14.401 1.00 75.19 67 SER A N 1
ATOM 555 C CA . SER A 1 67 ? -13.736 -14.305 15.866 1.00 75.19 67 SER A CA 1
ATOM 556 C C . SER A 1 67 ? -15.101 -14.620 16.497 1.00 75.19 67 SER A C 1
ATOM 558 O O . SER A 1 67 ? -15.164 -15.151 17.605 1.00 75.19 67 SER A O 1
ATOM 560 N N . LYS A 1 68 ? -16.199 -14.376 15.768 1.00 59.97 68 LYS A N 1
ATOM 561 C CA . LYS A 1 68 ? -17.578 -14.559 16.249 1.00 59.97 68 LYS A CA 1
ATOM 562 C C . LYS A 1 68 ? -18.065 -16.015 16.198 1.00 59.97 68 LYS A C 1
ATOM 564 O O . LYS A 1 68 ? -19.130 -16.311 16.724 1.00 59.97 68 LYS A O 1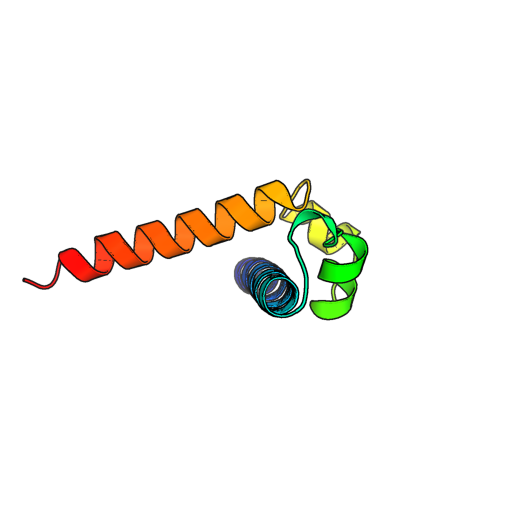
ATOM 569 N N . LYS A 1 69 ? -17.293 -16.924 15.587 1.00 56.06 69 LYS A N 1
ATOM 570 C CA . LYS A 1 69 ? -17.628 -18.352 15.413 1.00 56.06 69 LYS A CA 1
ATOM 571 C C . LYS A 1 69 ? -17.070 -19.265 16.525 1.00 56.06 69 LYS A C 1
ATOM 573 O O . LYS A 1 69 ? -17.122 -20.482 16.393 1.00 56.06 69 LYS A O 1
ATOM 578 N N . ARG A 1 70 ? -16.506 -18.694 17.600 1.00 51.03 70 ARG A N 1
ATOM 579 C CA . ARG A 1 70 ? -15.961 -19.410 18.778 1.00 51.03 70 ARG A CA 1
ATOM 580 C C . ARG A 1 70 ? -16.885 -19.316 20.003 1.00 51.03 70 ARG A C 1
ATOM 582 O O . ARG A 1 70 ? -16.398 -19.104 21.112 1.00 51.03 70 ARG A O 1
ATOM 589 N N . ILE A 1 71 ? -18.195 -19.442 19.796 1.00 41.91 71 ILE A N 1
ATOM 590 C CA . IL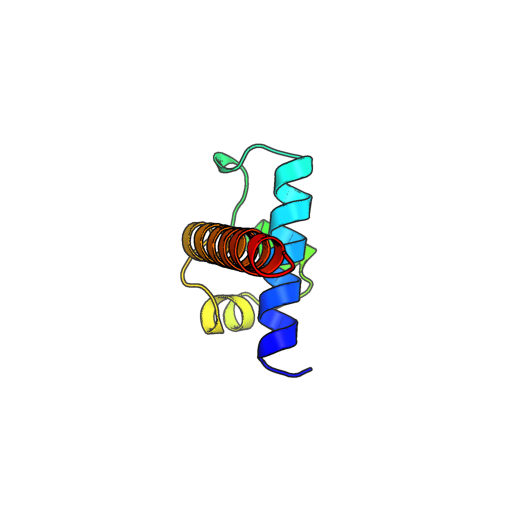E A 1 71 ? -19.204 -19.534 20.862 1.00 41.91 71 ILE A CA 1
ATOM 591 C C . ILE A 1 71 ? -20.222 -20.603 20.495 1.00 41.91 71 ILE A C 1
ATOM 593 O O . ILE A 1 71 ? -20.628 -20.609 19.310 1.00 41.91 71 ILE A O 1
#

Mean predicted aligned error: 4.31 Å